Protein AF-X0XZS3-F1 (afdb_monomer_lite)

Structure (mmCIF, N/CA/C/O backbone):
data_AF-X0XZS3-F1
#
_entry.id   AF-X0XZS3-F1
#
loop_
_atom_site.group_PDB
_atom_site.id
_atom_site.type_symbol
_atom_site.label_atom_id
_atom_site.label_alt_id
_atom_site.label_comp_id
_atom_site.label_asym_id
_atom_site.label_entity_id
_atom_site.label_seq_id
_atom_site.pdbx_PDB_ins_code
_atom_site.Cartn_x
_atom_site.Cartn_y
_atom_site.Cartn_z
_atom_site.occupancy
_atom_site.B_iso_or_equiv
_atom_site.auth_seq_id
_atom_site.auth_comp_id
_atom_site.auth_asym_id
_atom_site.auth_atom_id
_atom_site.pdbx_PDB_model_num
ATOM 1 N N . PHE A 1 1 ? 22.811 -17.258 -15.317 1.00 55.41 1 PHE A N 1
ATOM 2 C CA . PHE A 1 1 ? 22.931 -16.193 -16.335 1.00 55.41 1 PHE A CA 1
ATOM 3 C C . PHE A 1 1 ? 24.201 -16.397 -17.144 1.00 55.41 1 PHE A C 1
ATOM 5 O O . PHE A 1 1 ? 25.280 -16.458 -16.570 1.00 55.41 1 PHE A O 1
ATOM 12 N N . THR A 1 2 ? 24.087 -16.563 -18.460 1.00 70.75 2 THR A N 1
ATOM 13 C CA . THR A 1 2 ? 25.234 -16.702 -19.368 1.00 70.75 2 THR A CA 1
ATOM 14 C C . THR A 1 2 ? 25.709 -15.322 -19.807 1.00 70.75 2 THR A C 1
ATOM 16 O O . THR A 1 2 ? 24.944 -14.584 -20.416 1.00 70.75 2 THR A O 1
ATOM 19 N N . ARG A 1 3 ? 26.971 -14.967 -19.532 1.00 77.06 3 ARG A N 1
ATOM 20 C CA . ARG A 1 3 ? 27.527 -13.653 -19.917 1.00 77.06 3 ARG A CA 1
ATOM 21 C C . ARG A 1 3 ? 27.561 -13.428 -21.435 1.00 77.06 3 ARG A C 1
ATOM 23 O O . ARG A 1 3 ? 27.366 -12.307 -21.879 1.00 77.06 3 ARG A O 1
ATOM 30 N N . ASN A 1 4 ? 27.753 -14.499 -22.213 1.00 90.31 4 ASN A N 1
ATOM 31 C CA . ASN A 1 4 ? 28.046 -14.414 -23.652 1.00 90.31 4 ASN A CA 1
ATOM 32 C C . ASN A 1 4 ? 27.022 -15.135 -24.542 1.00 90.31 4 ASN A C 1
ATOM 34 O O . ASN A 1 4 ? 27.248 -15.287 -25.739 1.00 90.31 4 ASN A O 1
ATOM 38 N N . ARG A 1 5 ? 25.920 -15.642 -23.977 1.00 88.19 5 ARG A N 1
ATOM 39 C CA . ARG A 1 5 ? 24.928 -16.415 -24.736 1.00 88.19 5 ARG A CA 1
ATOM 40 C C . ARG A 1 5 ? 23.529 -15.920 -24.414 1.00 88.19 5 ARG A C 1
ATOM 42 O O . ARG A 1 5 ? 23.153 -15.862 -23.249 1.00 88.19 5 ARG A O 1
ATOM 49 N N . ALA A 1 6 ? 22.764 -15.619 -25.452 1.00 90.12 6 A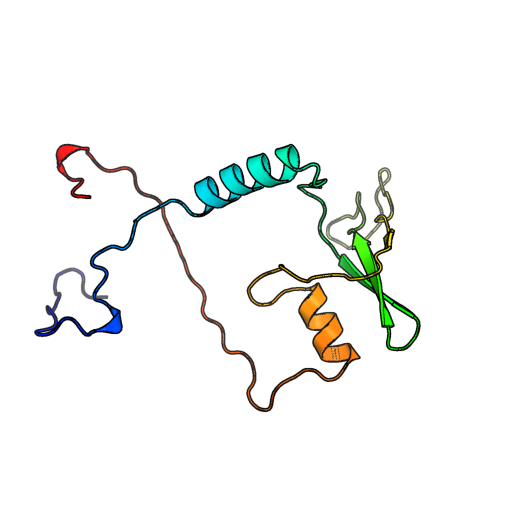LA A N 1
ATOM 50 C CA . ALA A 1 6 ? 21.331 -15.383 -25.394 1.00 90.12 6 ALA A CA 1
ATOM 51 C C . ALA A 1 6 ? 20.690 -16.149 -26.556 1.00 90.12 6 ALA A C 1
ATOM 53 O O . ALA A 1 6 ? 21.222 -16.139 -27.665 1.00 90.12 6 ALA A O 1
ATOM 54 N N . VAL A 1 7 ? 19.578 -16.841 -26.305 1.00 89.06 7 VAL A N 1
ATOM 55 C CA . VAL A 1 7 ? 18.803 -17.518 -27.354 1.00 89.06 7 VAL A CA 1
ATOM 56 C C . VAL A 1 7 ? 17.525 -16.725 -27.547 1.00 89.06 7 VAL A C 1
ATOM 58 O O . VAL A 1 7 ? 16.744 -16.555 -26.612 1.00 89.06 7 VAL A O 1
ATOM 61 N N . LYS A 1 8 ? 17.322 -16.207 -28.755 1.00 88.50 8 LYS A N 1
ATOM 62 C CA . LYS A 1 8 ? 16.101 -15.478 -29.087 1.00 88.50 8 LYS A CA 1
ATOM 63 C C . LYS A 1 8 ? 14.947 -16.472 -29.196 1.00 88.50 8 LYS A C 1
ATOM 65 O O . LYS A 1 8 ? 15.053 -17.453 -29.928 1.00 88.50 8 LYS A O 1
ATOM 70 N N . SER A 1 9 ? 13.845 -16.204 -28.498 1.00 89.25 9 SER A N 1
ATOM 71 C CA . SER A 1 9 ? 12.607 -16.958 -28.714 1.00 89.25 9 SER A CA 1
ATOM 72 C C . SER A 1 9 ? 12.138 -16.771 -30.166 1.00 89.25 9 SER A C 1
ATOM 74 O O . SER A 1 9 ? 12.102 -15.628 -30.634 1.00 89.25 9 SER A O 1
ATOM 76 N N . PRO A 1 10 ? 11.745 -17.843 -30.880 1.00 90.69 10 PRO A N 1
ATOM 77 C CA . PRO A 1 10 ? 11.237 -17.740 -32.248 1.00 90.69 10 PRO A CA 1
ATOM 78 C C . PRO A 1 10 ? 9.848 -17.087 -32.315 1.00 90.69 10 PRO A C 1
ATOM 80 O O . PRO A 1 10 ? 9.417 -16.673 -33.387 1.00 90.69 10 PRO A O 1
ATOM 83 N N . MET A 1 11 ? 9.141 -16.977 -31.184 1.00 91.56 11 MET A N 1
ATOM 84 C CA . MET A 1 11 ? 7.795 -16.414 -31.116 1.00 91.56 11 MET A CA 1
ATOM 85 C C . MET A 1 11 ? 7.655 -15.399 -29.982 1.00 91.56 11 MET A C 1
ATOM 87 O O . MET A 1 11 ? 8.153 -15.602 -28.872 1.00 91.56 11 MET A O 1
ATOM 91 N N . ASN A 1 12 ? 6.912 -14.327 -30.261 1.00 89.00 12 ASN A N 1
ATOM 92 C CA . ASN A 1 12 ? 6.415 -13.405 -29.246 1.00 89.00 12 ASN A CA 1
ATOM 93 C C . ASN A 1 12 ? 4.986 -13.810 -28.847 1.00 89.00 12 ASN A C 1
ATOM 95 O O . ASN A 1 12 ? 4.039 -13.607 -29.625 1.00 89.00 12 ASN A O 1
ATOM 99 N N . LEU A 1 13 ? 4.847 -14.414 -27.661 1.00 89.94 13 LEU A N 1
ATOM 100 C CA . LEU A 1 13 ? 3.562 -14.890 -27.143 1.00 89.94 13 LEU A CA 1
ATOM 101 C C . LEU A 1 13 ? 2.564 -13.726 -27.001 1.00 89.94 13 LEU A C 1
ATOM 103 O O . LEU A 1 13 ? 2.983 -12.605 -26.703 1.00 89.94 13 LEU A O 1
ATOM 107 N N . PRO A 1 14 ? 1.248 -13.963 -27.164 1.00 89.62 14 PRO A N 1
ATOM 108 C CA . PRO A 1 14 ? 0.234 -12.907 -27.106 1.00 89.62 14 PRO A CA 1
ATOM 109 C C . PRO A 1 14 ? 0.332 -12.001 -25.867 1.00 89.62 14 PRO A C 1
ATOM 111 O O . PRO A 1 14 ? 0.268 -10.783 -26.001 1.00 89.62 14 PRO A O 1
ATOM 114 N N . ASN A 1 15 ? 0.610 -12.570 -24.691 1.00 88.81 15 ASN A N 1
ATOM 115 C CA . ASN A 1 15 ? 0.682 -11.853 -23.407 1.00 88.81 15 ASN A CA 1
ATOM 116 C C . ASN A 1 15 ? 1.829 -10.818 -23.339 1.00 88.81 15 ASN A C 1
ATOM 118 O O . ASN A 1 15 ? 1.780 -9.861 -22.556 1.00 88.81 15 ASN A O 1
ATOM 122 N N . PHE A 1 16 ? 2.853 -10.987 -24.180 1.00 89.81 16 PHE A N 1
ATOM 123 C CA . PHE A 1 16 ? 4.013 -10.100 -24.298 1.00 89.81 16 PHE A CA 1
ATOM 124 C C . PHE A 1 16 ? 3.882 -9.084 -25.446 1.00 89.81 16 PHE A C 1
ATOM 126 O O . PHE A 1 16 ? 4.761 -8.242 -25.631 1.00 89.81 16 PHE A O 1
ATOM 133 N N . ARG A 1 17 ? 2.779 -9.097 -26.207 1.00 90.06 17 ARG A N 1
ATOM 134 C CA . ARG A 1 17 ? 2.493 -8.072 -27.222 1.00 90.06 17 ARG A CA 1
ATOM 135 C C . ARG A 1 17 ? 1.924 -6.829 -26.537 1.00 90.06 17 ARG A C 1
ATOM 137 O O . ARG A 1 17 ? 0.842 -6.880 -25.967 1.00 90.06 17 ARG A O 1
ATOM 144 N N . LYS A 1 18 ? 2.651 -5.710 -26.598 1.00 89.44 18 LYS A N 1
ATOM 145 C CA . LYS A 1 18 ? 2.317 -4.458 -25.888 1.00 89.44 18 LYS A CA 1
ATOM 146 C C . LYS A 1 18 ? 2.010 -3.276 -26.822 1.00 89.44 18 LYS A C 1
ATOM 148 O O . LYS A 1 18 ? 2.230 -2.125 -26.463 1.00 89.44 18 LYS A O 1
ATOM 153 N N . ARG A 1 19 ? 1.516 -3.530 -28.041 1.00 88.88 19 ARG A N 1
ATOM 154 C CA . ARG A 1 19 ? 1.146 -2.449 -28.976 1.00 88.88 19 ARG A CA 1
ATOM 155 C C . ARG A 1 19 ? 0.024 -1.600 -28.359 1.00 88.88 19 ARG A C 1
ATOM 157 O O . ARG A 1 19 ? -0.997 -2.156 -27.976 1.00 88.88 19 ARG A O 1
ATOM 164 N N . GLY A 1 20 ? 0.229 -0.284 -28.272 1.00 90.06 20 GLY A N 1
ATOM 165 C CA . GLY A 1 20 ? -0.720 0.660 -27.663 1.00 90.06 20 GLY A CA 1
ATOM 166 C C . GLY A 1 20 ? -0.554 0.872 -26.153 1.00 90.06 20 GLY A C 1
ATOM 167 O O . GLY A 1 20 ? -1.309 1.640 -25.571 1.00 90.06 20 GLY A O 1
ATOM 168 N N . TYR A 1 21 ? 0.421 0.220 -25.513 1.00 91.44 21 TYR A N 1
ATOM 169 C CA . TYR A 1 21 ? 0.731 0.436 -24.098 1.00 91.44 21 TYR A CA 1
ATOM 170 C C . TYR A 1 21 ? 1.755 1.564 -23.942 1.00 91.44 21 TYR A C 1
ATOM 172 O O . TYR A 1 21 ? 2.591 1.782 -24.818 1.00 91.44 21 TYR A O 1
ATOM 180 N N . HIS A 1 22 ? 1.724 2.237 -22.793 1.00 90.69 22 HIS A N 1
ATOM 181 C CA . HIS A 1 22 ? 2.675 3.290 -22.447 1.00 90.69 22 HIS A CA 1
ATOM 182 C C . HIS A 1 22 ? 3.728 2.793 -21.456 1.00 90.69 22 HIS A C 1
ATOM 184 O O . HIS A 1 22 ? 3.424 2.038 -20.530 1.00 90.69 22 HIS A O 1
ATOM 190 N N . VAL A 1 23 ? 4.962 3.271 -21.621 1.00 91.19 23 VAL A N 1
ATOM 191 C CA . VAL A 1 23 ? 6.036 3.107 -20.638 1.00 91.19 23 VAL A CA 1
ATOM 192 C C . VAL A 1 23 ? 6.094 4.372 -19.788 1.00 91.19 23 VAL A C 1
ATOM 194 O O . VAL A 1 23 ? 6.359 5.455 -20.301 1.00 91.19 23 VAL A O 1
ATOM 197 N N . VAL A 1 24 ? 5.823 4.245 -18.487 1.00 93.06 24 VAL A N 1
ATOM 198 C CA . VAL A 1 24 ? 5.744 5.384 -17.559 1.00 93.06 24 VAL A CA 1
ATOM 199 C C . VAL A 1 24 ? 6.355 5.060 -16.197 1.00 93.06 24 VAL A C 1
ATOM 201 O O . VAL A 1 24 ? 6.441 3.905 -15.777 1.00 93.06 24 VAL A O 1
ATOM 204 N N . SER A 1 25 ? 6.750 6.105 -15.469 1.00 94.38 25 SER A N 1
ATOM 205 C CA . SER A 1 25 ? 7.077 6.000 -14.047 1.00 94.38 25 SER A CA 1
ATOM 206 C C . SER A 1 25 ? 5.787 5.961 -13.234 1.00 94.38 25 SER A C 1
ATOM 208 O O . SER A 1 25 ? 5.113 6.983 -13.112 1.00 94.38 25 SER A O 1
ATOM 210 N N . LEU A 1 26 ? 5.467 4.813 -12.629 1.00 95.44 26 LEU A N 1
ATOM 211 C CA . LEU A 1 26 ? 4.294 4.699 -11.756 1.00 95.44 26 LEU A CA 1
ATOM 212 C C . LEU A 1 26 ? 4.351 5.696 -10.587 1.00 95.44 26 LEU A C 1
ATOM 214 O O . LEU A 1 26 ? 3.328 6.267 -10.240 1.00 95.44 26 LEU A O 1
ATOM 218 N N . ASN A 1 27 ? 5.549 5.986 -10.058 1.00 94.94 27 ASN A N 1
ATOM 219 C CA . ASN A 1 27 ? 5.754 7.018 -9.034 1.00 94.94 27 ASN A CA 1
ATOM 220 C C . ASN A 1 27 ? 5.275 8.406 -9.500 1.00 94.94 27 ASN A C 1
ATOM 222 O O . ASN A 1 27 ? 4.661 9.140 -8.738 1.00 94.94 27 ASN A O 1
ATOM 226 N N . ASN A 1 28 ? 5.527 8.768 -10.762 1.00 96.12 28 ASN A N 1
ATOM 227 C CA . ASN A 1 28 ? 5.073 10.058 -11.292 1.00 96.12 28 ASN A CA 1
ATOM 228 C C . ASN A 1 28 ? 3.558 10.057 -11.513 1.00 96.12 28 ASN A C 1
ATOM 230 O O . ASN A 1 28 ? 2.908 11.061 -11.248 1.00 96.12 28 ASN A O 1
ATOM 234 N N . VAL A 1 29 ? 2.999 8.926 -11.956 1.00 97.56 29 VAL A N 1
ATOM 235 C CA . VAL A 1 29 ? 1.549 8.769 -12.132 1.00 97.56 29 VAL A CA 1
ATOM 236 C C . VAL A 1 29 ? 0.818 8.922 -10.798 1.00 97.56 29 VAL A C 1
ATOM 238 O O . VAL A 1 29 ? -0.143 9.677 -10.732 1.00 97.56 29 VAL A O 1
ATOM 241 N N . VAL A 1 30 ? 1.274 8.265 -9.725 1.00 96.75 30 VAL A N 1
ATOM 242 C CA . VAL A 1 30 ? 0.603 8.362 -8.414 1.00 96.75 30 VAL A CA 1
ATOM 243 C C . VAL A 1 30 ? 0.757 9.739 -7.770 1.00 96.75 30 VAL A C 1
ATOM 245 O O . VAL A 1 30 ? -0.187 10.203 -7.142 1.00 96.75 30 VAL A O 1
ATOM 248 N N . LYS A 1 31 ? 1.887 10.431 -7.979 1.00 96.56 31 LYS A N 1
ATOM 249 C CA . LYS A 1 31 ? 2.044 11.836 -7.560 1.00 96.56 31 LYS A CA 1
ATOM 250 C C . LYS A 1 31 ? 1.042 12.744 -8.261 1.00 96.56 31 LYS A C 1
ATOM 252 O O . LYS A 1 31 ? 0.339 13.498 -7.605 1.00 96.56 31 LYS A O 1
ATOM 257 N N . TRP A 1 32 ? 0.926 12.606 -9.580 1.00 97.31 32 TRP A N 1
ATOM 258 C CA . TRP A 1 32 ? -0.062 13.350 -10.351 1.00 97.31 32 TRP A CA 1
ATOM 259 C C . TRP A 1 32 ? -1.499 13.024 -9.914 1.00 97.31 32 TRP A C 1
ATOM 261 O O . TRP A 1 32 ? -2.328 13.921 -9.833 1.00 97.31 32 TRP A O 1
ATOM 271 N N . LEU A 1 33 ? -1.808 11.762 -9.592 1.00 98.00 33 LEU A N 1
ATOM 272 C CA . LEU A 1 33 ? -3.121 11.387 -9.056 1.00 98.00 33 LEU A CA 1
ATOM 273 C C . LEU A 1 33 ? -3.397 12.027 -7.689 1.00 98.00 33 LEU A C 1
ATOM 275 O O . LEU A 1 33 ? -4.518 12.474 -7.467 1.00 98.00 33 LEU A O 1
ATOM 279 N N . ALA A 1 34 ? -2.400 12.104 -6.802 1.00 97.38 34 ALA A N 1
ATOM 280 C CA . ALA A 1 34 ? -2.546 12.755 -5.500 1.00 97.38 34 ALA A CA 1
ATOM 281 C C . ALA A 1 34 ? -2.964 14.226 -5.653 1.00 97.38 34 ALA A C 1
ATOM 283 O O . ALA A 1 34 ? -3.952 14.632 -5.049 1.00 97.38 34 ALA A O 1
ATOM 284 N N . GLU A 1 35 ? -2.324 14.968 -6.565 1.00 97.44 35 GLU A N 1
ATOM 285 C CA . GLU A 1 35 ? -2.695 16.359 -6.880 1.00 97.44 35 GLU A CA 1
ATOM 286 C C . GLU A 1 35 ? -4.161 16.475 -7.344 1.00 97.44 35 GLU A C 1
ATOM 288 O O . GLU A 1 35 ? -4.857 17.436 -7.017 1.00 97.44 35 GLU A O 1
ATOM 293 N N . ARG A 1 36 ? -4.666 15.489 -8.106 1.00 98.12 36 ARG A N 1
ATOM 294 C CA . ARG A 1 36 ? -6.075 15.458 -8.545 1.00 98.12 36 ARG A CA 1
ATOM 295 C C . ARG A 1 36 ? -7.035 15.164 -7.403 1.00 98.12 36 ARG A C 1
ATOM 297 O O . ARG A 1 36 ? -8.117 15.744 -7.376 1.00 98.12 36 ARG A O 1
ATOM 304 N N . CYS A 1 37 ? -6.653 14.281 -6.489 1.00 98.06 37 CYS A N 1
ATOM 305 C CA . CYS A 1 37 ? -7.437 13.968 -5.302 1.00 98.06 37 CYS A CA 1
ATOM 306 C C . CYS A 1 37 ? -7.534 15.181 -4.367 1.00 98.06 37 CYS A C 1
ATOM 308 O O . CYS A 1 37 ? -8.638 15.549 -3.973 1.00 98.06 37 CYS A O 1
ATOM 310 N N . GLU A 1 38 ? -6.415 15.848 -4.080 1.00 97.44 38 GLU A N 1
ATOM 311 C CA . GLU A 1 38 ? -6.391 17.061 -3.251 1.00 97.44 38 GLU A CA 1
ATOM 312 C C . GLU A 1 38 ? -7.224 18.185 -3.881 1.00 97.44 38 GLU A C 1
ATOM 314 O O . GLU A 1 38 ? -8.036 18.813 -3.205 1.00 97.44 38 GLU A O 1
ATOM 319 N N . ALA A 1 39 ? -7.117 18.384 -5.202 1.00 97.81 39 ALA A N 1
ATOM 320 C CA . ALA A 1 39 ? -7.946 19.349 -5.928 1.00 97.81 39 ALA A CA 1
ATOM 321 C C . ALA A 1 39 ? -9.451 19.015 -5.886 1.00 97.81 39 ALA A C 1
ATOM 323 O O . ALA A 1 39 ? -10.283 19.909 -6.036 1.00 97.81 39 ALA A O 1
ATOM 324 N N . ALA A 1 40 ? -9.807 17.745 -5.677 1.00 98.25 40 ALA A N 1
ATOM 325 C CA . ALA A 1 40 ? -11.181 17.295 -5.465 1.00 98.25 40 ALA A CA 1
ATOM 326 C C . ALA A 1 40 ? -11.630 17.382 -3.990 1.00 98.25 40 ALA A C 1
ATOM 328 O O . ALA A 1 40 ? -12.745 16.969 -3.675 1.00 98.25 40 ALA A O 1
ATOM 329 N N . GLY A 1 41 ? -10.791 17.914 -3.093 1.00 97.38 41 GLY A N 1
ATOM 330 C CA . GLY A 1 41 ? -11.083 18.066 -1.666 1.00 97.38 41 GLY A CA 1
ATOM 331 C C . GLY A 1 41 ? -10.822 16.812 -0.829 1.00 97.38 41 GLY A C 1
ATOM 332 O O . GLY A 1 41 ? -11.314 16.722 0.292 1.00 97.38 41 GLY A O 1
ATOM 333 N N . ILE A 1 42 ? -10.086 15.830 -1.358 1.00 97.62 42 ILE A N 1
ATOM 334 C CA . ILE A 1 42 ? -9.690 14.636 -0.605 1.00 97.62 42 ILE A CA 1
ATOM 335 C C . ILE A 1 42 ? -8.481 14.978 0.263 1.00 97.62 42 ILE A C 1
ATOM 337 O O . ILE A 1 42 ? -7.457 15.436 -0.240 1.00 97.62 42 ILE A O 1
ATOM 341 N N . GLU A 1 43 ? -8.584 14.701 1.558 1.00 94.81 43 GLU A N 1
ATOM 342 C CA . GLU A 1 43 ? -7.477 14.851 2.497 1.00 94.81 43 GLU A CA 1
ATOM 343 C C . GLU A 1 43 ? -6.502 13.675 2.366 1.00 94.81 43 GLU A C 1
ATOM 345 O O . GLU A 1 43 ? -6.888 12.506 2.456 1.00 94.81 43 GLU A O 1
ATOM 350 N N . ILE A 1 44 ? -5.223 13.984 2.143 1.00 94.06 44 ILE A N 1
ATOM 351 C CA . ILE A 1 44 ? -4.149 12.995 2.037 1.00 94.06 44 ILE A CA 1
ATOM 352 C C . ILE A 1 44 ? -3.159 13.227 3.177 1.00 94.06 44 ILE A C 1
ATOM 354 O O . ILE A 1 44 ? -2.586 14.305 3.307 1.00 94.06 44 ILE A O 1
ATOM 358 N N . TYR A 1 45 ? -2.916 12.184 3.970 1.00 89.88 45 TYR A N 1
ATOM 359 C CA . TYR A 1 45 ? -1.972 12.200 5.089 1.00 89.88 45 TYR A CA 1
ATOM 360 C C . TYR A 1 45 ? -0.734 11.350 4.760 1.00 89.88 45 TYR A C 1
ATOM 362 O O . TYR A 1 45 ? -0.659 10.181 5.153 1.00 89.88 45 TYR A O 1
ATOM 370 N N . PRO A 1 46 ? 0.247 11.881 4.004 1.00 90.06 46 PRO A N 1
ATOM 371 C CA . PRO A 1 46 ? 1.465 11.141 3.702 1.00 90.06 46 PRO A CA 1
ATOM 372 C C . PRO A 1 46 ? 2.306 10.942 4.969 1.00 90.06 46 PRO A C 1
ATOM 374 O O . PRO A 1 46 ? 2.359 11.805 5.839 1.00 90.06 46 PRO A O 1
ATOM 377 N N . GLY A 1 47 ? 3.007 9.811 5.059 1.00 84.88 47 GLY A N 1
ATOM 378 C CA . GLY A 1 47 ? 3.898 9.513 6.189 1.00 84.88 47 GLY A CA 1
ATOM 379 C C . GLY A 1 47 ? 3.211 8.925 7.425 1.00 84.88 47 GLY A C 1
ATOM 380 O O . GLY A 1 47 ? 3.906 8.523 8.351 1.00 84.88 47 GLY A O 1
ATOM 381 N N . PHE A 1 48 ? 1.883 8.796 7.417 1.00 85.44 48 PHE A N 1
ATOM 382 C CA . PHE A 1 48 ? 1.129 8.126 8.474 1.00 85.44 48 PHE A CA 1
ATOM 383 C C . PHE A 1 48 ? 0.750 6.712 8.034 1.00 85.44 48 PHE A C 1
ATOM 385 O O . PHE A 1 48 ? -0.043 6.519 7.113 1.00 85.44 48 PHE A O 1
ATOM 392 N N . ALA A 1 49 ? 1.339 5.707 8.678 1.00 87.56 49 ALA A N 1
ATOM 393 C CA . ALA A 1 49 ? 1.008 4.312 8.420 1.00 87.56 49 ALA A CA 1
ATOM 394 C C . ALA A 1 49 ? -0.175 3.880 9.293 1.00 87.56 49 ALA A C 1
ATOM 396 O O . ALA A 1 49 ? -0.179 4.130 10.497 1.00 87.56 49 ALA A O 1
ATOM 397 N N . GLY A 1 50 ? -1.151 3.190 8.702 1.00 91.31 50 GLY A N 1
ATOM 398 C CA . GLY A 1 50 ? -2.151 2.458 9.474 1.00 91.31 50 GLY A CA 1
ATOM 399 C C . GLY A 1 50 ? -1.506 1.243 10.146 1.00 91.31 50 GLY A C 1
ATOM 400 O O . GLY A 1 50 ? -0.881 0.421 9.474 1.00 91.31 50 GLY A O 1
ATOM 401 N N . ALA A 1 51 ? -1.640 1.141 11.464 1.00 92.69 51 ALA A N 1
ATOM 402 C CA . ALA A 1 51 ? -1.028 0.093 12.277 1.00 92.69 51 ALA A CA 1
ATOM 403 C C . ALA A 1 51 ? -2.030 -0.989 12.699 1.00 92.69 51 ALA A C 1
ATOM 405 O O . ALA A 1 51 ? -1.689 -2.173 12.696 1.00 92.69 51 ALA A O 1
ATOM 406 N N . GLU A 1 52 ? -3.269 -0.604 13.008 1.00 94.50 52 GLU A N 1
ATOM 407 C CA . GLU A 1 52 ? -4.288 -1.515 13.538 1.00 94.50 52 GLU A CA 1
ATOM 408 C C . GLU A 1 52 ? -5.679 -1.212 12.966 1.00 94.50 52 GLU A C 1
ATOM 410 O O . GLU A 1 52 ? -6.046 -0.055 12.750 1.00 94.50 52 GLU A O 1
ATOM 415 N N . ILE A 1 53 ? -6.468 -2.261 12.717 1.00 96.06 53 ILE A N 1
ATOM 416 C CA . ILE A 1 53 ? -7.883 -2.118 12.358 1.00 96.06 53 ILE A CA 1
ATOM 417 C C . ILE A 1 53 ? -8.749 -2.006 13.610 1.00 96.06 53 ILE A C 1
ATOM 419 O O . ILE A 1 53 ? -8.750 -2.889 14.466 1.00 96.06 53 ILE A O 1
ATOM 423 N N . LEU A 1 54 ? -9.589 -0.973 13.649 1.00 96.50 54 LEU A N 1
ATOM 424 C CA . LEU A 1 54 ? -10.558 -0.770 14.719 1.00 96.50 54 LEU A CA 1
ATOM 425 C C . LEU A 1 54 ? -11.872 -1.481 14.386 1.00 96.50 54 LEU A C 1
ATOM 427 O O . LEU A 1 54 ? -12.418 -1.332 13.287 1.00 96.50 54 LEU A O 1
ATOM 431 N N . THR A 1 55 ? -12.410 -2.235 15.346 1.00 96.25 55 THR A N 1
ATOM 432 C CA . THR A 1 55 ? -13.657 -2.994 15.167 1.00 96.25 55 THR A CA 1
ATOM 433 C C . THR A 1 55 ? -14.573 -2.940 16.383 1.00 96.25 55 THR A C 1
ATOM 435 O O . THR A 1 55 ? -14.094 -3.054 17.508 1.00 96.25 55 THR A O 1
ATOM 438 N N . GLU A 1 56 ? -15.880 -2.955 16.143 1.00 95.69 56 GLU A N 1
ATOM 439 C CA . GLU A 1 56 ? -16.915 -3.252 17.138 1.00 95.69 56 GLU A CA 1
ATOM 440 C C . GLU A 1 56 ? -17.598 -4.574 16.773 1.00 95.69 56 GLU A C 1
ATOM 442 O O . GLU A 1 56 ? -18.337 -4.668 15.789 1.00 95.69 56 GLU A O 1
ATOM 447 N N . GLY A 1 57 ? -17.308 -5.634 17.533 1.00 92.75 57 GLY A N 1
ATOM 448 C CA . GLY A 1 57 ? -17.724 -6.991 17.176 1.00 92.75 57 GLY A CA 1
ATOM 449 C C . GLY A 1 57 ? -17.201 -7.383 15.790 1.00 92.75 57 GLY A C 1
ATOM 450 O O . GLY A 1 57 ? -15.991 -7.395 15.556 1.00 92.75 57 GLY A O 1
ATOM 451 N N . ASN A 1 58 ? -18.124 -7.657 14.863 1.00 92.25 58 ASN A N 1
ATOM 452 C CA . ASN A 1 58 ? -17.812 -8.037 13.481 1.00 92.25 58 ASN A CA 1
ATOM 453 C C . ASN A 1 58 ? -17.794 -6.855 12.497 1.00 92.25 58 ASN A C 1
ATOM 455 O O . ASN A 1 58 ? -17.717 -7.058 11.287 1.00 92.25 58 ASN A O 1
ATOM 459 N N . ARG A 1 59 ? -17.888 -5.616 12.986 1.00 95.62 59 ARG A N 1
ATOM 460 C CA . ARG A 1 59 ? -17.915 -4.418 12.148 1.00 95.62 59 ARG A CA 1
ATOM 461 C C . ARG A 1 59 ? -16.590 -3.673 12.228 1.00 95.62 59 ARG A C 1
ATOM 463 O O . ARG A 1 59 ? -16.144 -3.336 13.318 1.00 95.62 59 ARG A O 1
ATOM 470 N N . VAL A 1 60 ? -16.005 -3.347 11.076 1.00 97.25 60 VAL A N 1
ATOM 471 C CA . VAL A 1 60 ? -14.891 -2.388 10.987 1.00 97.25 60 VAL A CA 1
ATOM 472 C C . VAL A 1 60 ? -15.430 -0.973 11.193 1.00 97.25 60 VAL A C 1
ATOM 474 O O . VAL A 1 60 ? -16.413 -0.589 10.557 1.00 97.25 60 VAL A O 1
ATOM 477 N N . ILE A 1 61 ? -14.788 -0.214 12.082 1.00 97.75 61 ILE A N 1
ATOM 478 C CA . ILE A 1 61 ? -15.170 1.165 12.425 1.00 97.75 61 ILE A CA 1
ATOM 479 C C . ILE A 1 61 ? -14.084 2.193 12.090 1.00 97.75 61 ILE A C 1
ATOM 481 O O . ILE A 1 61 ? -14.332 3.390 12.201 1.00 97.75 61 ILE A O 1
ATOM 485 N N . GLY A 1 62 ? -12.888 1.758 11.682 1.00 97.12 62 GLY A N 1
ATOM 486 C CA . GLY A 1 62 ? -11.789 2.677 11.408 1.00 97.12 62 GLY A CA 1
ATOM 487 C C . GLY A 1 62 ? -10.416 2.019 11.338 1.00 97.12 62 GLY A C 1
ATOM 488 O O . GLY A 1 62 ? -10.295 0.795 11.243 1.00 97.12 62 GLY A O 1
ATOM 489 N N . VAL A 1 63 ? -9.388 2.859 11.399 1.00 96.50 63 VAL A N 1
ATOM 490 C CA . VAL A 1 63 ? -7.974 2.477 11.453 1.00 96.50 63 VAL A CA 1
ATOM 491 C C . VAL A 1 63 ? -7.257 3.332 12.495 1.00 96.50 63 VAL A C 1
ATOM 493 O O . VAL A 1 63 ? -7.506 4.532 12.588 1.00 96.50 63 VAL A O 1
ATOM 496 N N . ARG A 1 64 ? -6.356 2.721 13.259 1.00 95.25 64 ARG A N 1
ATOM 497 C CA . ARG A 1 64 ? -5.412 3.415 14.133 1.00 95.25 64 ARG A CA 1
ATOM 498 C C . ARG A 1 64 ? -4.091 3.607 13.404 1.00 95.25 64 ARG A C 1
ATOM 500 O O . ARG A 1 64 ? -3.564 2.664 12.806 1.00 95.25 64 ARG A O 1
ATOM 507 N N . MET A 1 65 ? -3.561 4.823 13.434 1.00 92.75 65 MET A N 1
ATOM 508 C CA . MET A 1 65 ? -2.220 5.128 12.936 1.00 92.75 65 MET A CA 1
ATOM 509 C C . MET A 1 65 ? -1.137 4.544 13.856 1.00 92.75 65 MET A C 1
ATOM 511 O O . MET A 1 65 ? -1.402 4.227 15.008 1.00 92.75 65 MET A O 1
ATOM 515 N N . GLY A 1 66 ? 0.087 4.385 13.355 1.00 89.81 66 GLY A N 1
ATOM 516 C CA . GLY A 1 66 ? 1.221 3.952 14.176 1.00 89.81 66 GLY A CA 1
ATOM 517 C C . GLY A 1 66 ? 1.668 5.003 15.194 1.00 89.81 66 GLY A C 1
ATOM 518 O O . GLY A 1 66 ? 1.622 6.201 14.910 1.00 89.81 66 GLY A O 1
ATOM 519 N N . ASP A 1 67 ? 2.141 4.534 16.348 1.00 90.56 67 ASP A N 1
ATOM 520 C CA . ASP A 1 67 ? 2.739 5.378 17.383 1.00 90.56 67 ASP A CA 1
ATOM 521 C C . ASP A 1 67 ? 4.038 6.032 16.896 1.00 90.56 67 ASP A C 1
ATOM 523 O O . ASP A 1 67 ? 4.859 5.420 16.201 1.00 90.56 67 ASP A O 1
ATOM 527 N N . MET A 1 68 ? 4.260 7.272 17.323 1.00 89.44 68 MET A N 1
ATOM 528 C CA . MET A 1 68 ? 5.499 8.006 17.088 1.00 89.44 68 MET A CA 1
ATOM 529 C C . MET A 1 68 ? 6.387 7.972 18.333 1.00 89.44 68 MET A C 1
ATOM 531 O O . MET A 1 68 ? 5.925 7.816 19.459 1.00 89.44 68 MET A O 1
ATOM 535 N N . GLY A 1 69 ? 7.698 8.129 18.138 1.00 89.06 69 GLY A N 1
ATOM 536 C CA . GLY A 1 69 ? 8.644 8.179 19.256 1.00 89.06 69 GLY A CA 1
ATOM 537 C C . GLY A 1 69 ? 8.892 6.827 19.933 1.00 89.06 69 GLY A C 1
ATOM 538 O O . GLY A 1 69 ? 9.308 6.800 21.083 1.00 89.06 69 GLY A O 1
ATOM 539 N N . ILE A 1 70 ? 8.691 5.709 19.235 1.00 91.00 70 ILE A N 1
ATOM 540 C CA . ILE A 1 70 ? 9.100 4.371 19.686 1.00 91.00 70 ILE A CA 1
ATOM 541 C C . ILE A 1 70 ? 10.572 4.117 19.299 1.00 91.00 70 ILE A C 1
ATOM 543 O O . ILE A 1 70 ? 11.060 4.586 18.262 1.00 91.00 70 ILE A O 1
ATOM 547 N N . ASP A 1 71 ? 11.333 3.434 20.152 1.00 91.06 71 ASP A N 1
ATOM 548 C CA . ASP A 1 71 ? 12.692 2.990 19.838 1.00 91.06 71 ASP A CA 1
ATOM 549 C C . ASP A 1 71 ? 12.741 1.633 19.112 1.00 91.06 71 ASP A C 1
ATOM 551 O O . ASP A 1 71 ? 11.730 0.997 18.834 1.00 91.06 71 ASP A O 1
ATOM 555 N N . LYS A 1 72 ? 13.951 1.195 18.750 1.00 90.88 72 LYS A N 1
ATOM 556 C CA . LYS A 1 72 ? 14.165 -0.080 18.044 1.00 90.88 72 LYS A CA 1
ATOM 557 C C . LYS A 1 72 ? 13.761 -1.309 18.874 1.00 90.88 72 LYS A C 1
ATOM 559 O O . LYS A 1 72 ? 13.564 -2.374 18.299 1.00 90.88 72 LYS A O 1
ATOM 564 N N . ASP A 1 73 ? 13.691 -1.155 20.195 1.00 92.25 73 ASP A N 1
ATOM 565 C CA . ASP A 1 73 ? 13.374 -2.194 21.170 1.00 92.25 73 ASP A CA 1
ATOM 566 C C . ASP A 1 73 ? 11.877 -2.139 21.559 1.00 92.25 73 ASP A C 1
ATOM 568 O O . ASP A 1 73 ? 11.413 -2.908 22.403 1.00 92.25 73 ASP A O 1
ATOM 572 N N . GLY A 1 74 ? 11.101 -1.252 20.919 1.00 88.00 74 GLY A N 1
ATOM 573 C CA . GLY A 1 74 ? 9.662 -1.096 21.117 1.00 88.00 74 GLY A CA 1
ATOM 574 C C . GLY A 1 74 ? 9.277 -0.226 22.314 1.00 88.00 74 GLY A C 1
ATOM 575 O O . GLY A 1 74 ? 8.106 -0.210 22.682 1.00 88.00 74 GLY A O 1
ATOM 576 N N . GLN A 1 75 ? 10.223 0.480 22.939 1.00 93.25 75 GLN A N 1
ATOM 577 C CA . GLN A 1 75 ? 9.954 1.300 24.119 1.00 93.25 75 GLN A CA 1
ATOM 578 C C . GLN A 1 75 ? 9.623 2.758 23.751 1.00 93.25 75 GLN A C 1
ATOM 580 O O . GLN A 1 75 ? 10.228 3.316 22.825 1.00 93.25 75 GLN A O 1
ATOM 585 N N . PRO A 1 76 ? 8.695 3.410 24.479 1.00 93.25 76 PRO A N 1
ATOM 586 C CA . PRO A 1 76 ? 8.416 4.836 24.328 1.00 93.25 76 PRO A CA 1
ATOM 587 C C . PRO A 1 76 ? 9.638 5.703 24.661 1.00 93.25 76 PRO A C 1
ATOM 589 O O . PRO A 1 76 ? 10.252 5.560 25.719 1.00 93.25 76 PRO A O 1
ATOM 592 N N . LYS A 1 77 ? 9.972 6.650 23.784 1.00 95.19 77 LYS A N 1
ATOM 593 C CA . LYS A 1 77 ? 10.954 7.713 24.042 1.00 95.19 77 LYS A CA 1
ATOM 594 C C . LYS A 1 77 ? 10.288 8.916 24.710 1.00 95.19 77 LYS A C 1
ATOM 596 O O . LYS A 1 77 ? 9.072 8.993 24.851 1.00 95.19 77 LYS A O 1
ATOM 601 N N . SER A 1 78 ? 11.096 9.916 25.058 1.00 95.00 78 SER A N 1
ATOM 602 C CA . SER A 1 78 ? 10.621 11.189 25.618 1.00 95.00 78 SER A CA 1
ATOM 603 C C . SER A 1 78 ? 9.670 11.968 24.701 1.00 95.00 78 SER A C 1
ATOM 605 O O . SER A 1 78 ? 8.925 12.810 25.188 1.00 95.00 78 SER A O 1
ATOM 607 N N . ASN A 1 79 ? 9.691 11.702 23.393 1.00 93.19 79 ASN A N 1
ATOM 608 C CA . ASN A 1 79 ? 8.799 1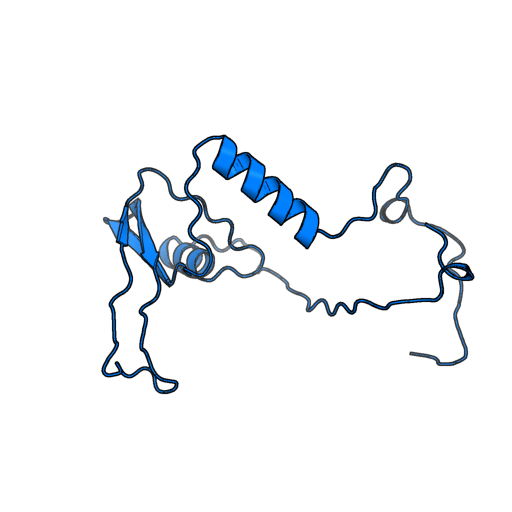2.293 22.397 1.00 93.19 79 ASN A CA 1
ATOM 609 C C . ASN A 1 79 ? 7.725 11.307 21.907 1.00 93.19 79 ASN A C 1
ATOM 611 O O . ASN A 1 79 ? 7.309 11.395 20.753 1.00 93.19 79 ASN A O 1
ATOM 615 N N . PHE A 1 80 ? 7.345 10.331 22.737 1.00 93.62 80 PHE A N 1
ATOM 616 C CA . PHE A 1 80 ? 6.284 9.389 22.404 1.00 93.62 80 PHE A CA 1
ATOM 617 C C . PHE A 1 80 ? 4.955 10.110 22.180 1.00 93.62 80 PHE A C 1
ATOM 619 O O . PHE A 1 80 ? 4.543 10.938 22.994 1.00 93.62 80 PHE A O 1
ATOM 626 N N . GLU A 1 81 ? 4.276 9.740 21.102 1.00 90.19 81 GLU A N 1
ATOM 627 C CA . GLU A 1 81 ? 2.930 10.202 20.797 1.00 90.19 81 GLU A CA 1
ATOM 628 C C . GLU A 1 81 ? 2.100 9.001 20.325 1.00 90.19 81 GLU A C 1
ATOM 630 O O . GLU A 1 81 ? 2.513 8.318 19.379 1.00 90.19 81 GLU A O 1
ATOM 635 N N . PRO A 1 82 ? 0.965 8.703 20.986 1.00 89.25 82 PRO A N 1
ATOM 636 C CA . PRO A 1 82 ? 0.115 7.593 20.585 1.00 89.25 82 PRO A CA 1
ATOM 637 C C . PRO A 1 82 ? -0.505 7.863 19.212 1.00 89.25 82 PRO A C 1
ATOM 639 O O . PRO A 1 82 ? -0.880 8.991 18.890 1.00 89.25 82 PRO A O 1
ATOM 642 N N . GLY A 1 83 ? -0.640 6.810 18.413 1.00 88.88 83 GLY A N 1
ATOM 643 C CA . GLY A 1 83 ? -1.267 6.875 17.104 1.00 88.88 83 GLY A CA 1
ATOM 644 C C . GLY A 1 83 ? -2.721 7.346 17.174 1.00 88.88 83 GLY A C 1
ATOM 645 O O . GLY A 1 83 ? -3.479 6.986 18.075 1.00 88.88 83 GLY A O 1
ATOM 646 N N . MET A 1 84 ? -3.125 8.153 16.194 1.00 92.75 84 MET A N 1
ATOM 647 C CA . MET A 1 84 ? -4.485 8.678 16.092 1.00 92.75 84 MET A CA 1
ATOM 648 C C . MET A 1 84 ? -5.464 7.630 15.545 1.00 92.75 84 MET A C 1
ATOM 650 O O . MET A 1 84 ? -5.157 6.914 14.587 1.00 92.75 84 MET A O 1
ATOM 654 N N . ASP A 1 85 ? -6.677 7.616 16.097 1.00 95.50 85 ASP A N 1
ATOM 655 C CA . ASP A 1 85 ? -7.794 6.823 15.586 1.00 95.50 85 ASP A CA 1
ATOM 656 C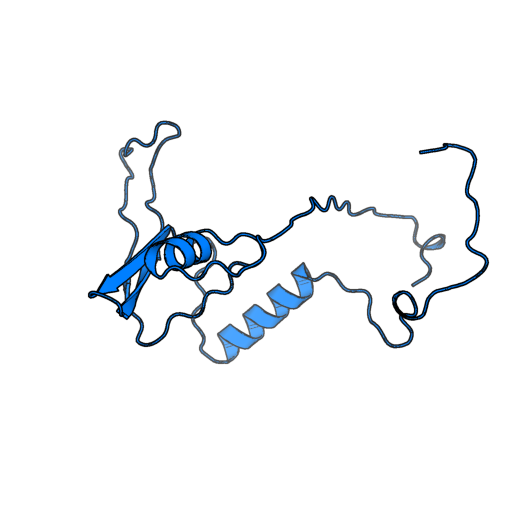 C . ASP A 1 85 ? -8.563 7.600 14.514 1.00 95.50 85 ASP A C 1
ATOM 658 O O . ASP A 1 85 ? -9.118 8.668 14.772 1.00 95.50 85 ASP A O 1
ATOM 662 N N . ILE A 1 86 ? -8.643 7.035 13.309 1.00 94.88 86 ILE A N 1
ATOM 663 C CA . ILE A 1 86 ? -9.512 7.529 12.241 1.00 94.88 86 ILE A CA 1
ATOM 664 C C . ILE A 1 86 ? -10.741 6.635 12.178 1.00 94.88 86 ILE A C 1
ATOM 666 O O . ILE A 1 86 ? -10.677 5.497 11.706 1.00 94.88 86 ILE A O 1
ATOM 670 N N . LEU A 1 87 ? -11.877 7.173 12.618 1.00 97.31 87 LEU A N 1
ATOM 671 C CA . LEU A 1 87 ? -13.168 6.504 12.514 1.00 97.31 87 LEU A CA 1
ATOM 672 C C . LEU A 1 87 ? -13.814 6.787 11.158 1.00 97.31 87 LEU A C 1
ATOM 674 O O . LEU A 1 87 ? -13.875 7.927 10.701 1.00 97.31 87 LEU A O 1
ATOM 678 N N . ALA A 1 88 ? -14.338 5.743 10.524 1.00 96.88 88 ALA A N 1
ATOM 679 C CA . ALA A 1 88 ? -14.972 5.834 9.219 1.00 96.88 88 ALA A CA 1
ATOM 680 C C . ALA A 1 88 ? -16.162 4.878 9.118 1.00 96.88 88 ALA A C 1
ATOM 682 O O . ALA A 1 88 ? -16.175 3.781 9.674 1.00 96.88 88 ALA A O 1
ATOM 683 N N . LYS A 1 89 ? -17.179 5.280 8.347 1.00 97.38 89 LYS A N 1
ATOM 684 C CA . LYS A 1 89 ? -18.328 4.407 8.051 1.00 97.38 89 LYS A CA 1
ATOM 685 C C . LYS A 1 89 ? -17.931 3.224 7.168 1.00 97.38 89 LYS A C 1
ATOM 687 O O . LYS A 1 89 ? -18.536 2.162 7.278 1.00 97.38 89 LYS A O 1
ATOM 692 N N . VAL A 1 90 ? -16.960 3.446 6.284 1.00 96.81 90 VAL A N 1
ATOM 693 C CA . VAL A 1 90 ? -16.395 2.465 5.360 1.00 96.81 90 VAL A CA 1
ATOM 694 C C . VAL A 1 90 ? -14.894 2.714 5.286 1.00 96.81 90 VAL A C 1
ATOM 696 O O . VAL A 1 90 ? -14.472 3.836 5.012 1.00 96.81 90 VAL A O 1
ATOM 699 N N . THR A 1 91 ? -14.111 1.660 5.489 1.00 96.81 91 THR A N 1
ATOM 700 C CA . THR A 1 91 ? -12.653 1.676 5.341 1.00 96.81 91 THR A CA 1
ATOM 701 C C . THR A 1 91 ? -12.282 0.819 4.137 1.00 96.81 91 THR A C 1
ATOM 703 O O . THR A 1 91 ? -12.619 -0.363 4.094 1.00 96.81 91 THR A O 1
ATOM 706 N N . VAL A 1 92 ? -11.592 1.404 3.156 1.00 96.50 92 VAL A N 1
ATOM 707 C CA . VAL A 1 92 ? -11.090 0.686 1.974 1.00 96.50 92 VAL A CA 1
ATOM 708 C C . VAL A 1 92 ? -9.592 0.454 2.138 1.00 96.50 92 VAL A C 1
ATOM 710 O O . VAL A 1 92 ? -8.836 1.406 2.313 1.00 96.50 92 VAL A O 1
ATOM 713 N N . LEU A 1 93 ? -9.152 -0.805 2.067 1.00 95.44 93 LEU A N 1
ATOM 714 C CA . LEU A 1 93 ? -7.735 -1.149 2.180 1.00 95.44 93 LEU A CA 1
ATOM 715 C C . LEU A 1 93 ? -7.057 -1.163 0.808 1.00 95.44 93 LEU A C 1
ATOM 717 O O . LEU A 1 93 ? -7.318 -2.031 -0.022 1.00 95.44 93 LEU A O 1
ATOM 721 N N . GLY A 1 94 ? -6.159 -0.199 0.597 1.00 95.00 94 GLY A N 1
ATOM 722 C CA . GLY A 1 94 ? -5.341 -0.044 -0.611 1.00 95.00 94 GLY A CA 1
ATOM 723 C C . GLY A 1 94 ? -3.849 -0.317 -0.392 1.00 95.00 94 GLY A C 1
ATOM 724 O O . GLY A 1 94 ? -3.025 0.287 -1.068 1.00 95.00 94 GLY A O 1
ATOM 725 N N . GLU A 1 95 ? -3.483 -1.183 0.561 1.00 94.81 95 GLU A N 1
ATOM 726 C CA . GLU A 1 95 ? -2.084 -1.404 0.992 1.00 94.81 95 GLU A CA 1
ATOM 727 C C . GLU A 1 95 ? -1.192 -2.089 -0.061 1.00 94.81 95 GLU A C 1
ATOM 729 O O . GLU A 1 95 ? 0.034 -2.052 0.032 1.00 94.81 95 GLU A O 1
ATOM 734 N N . GLY A 1 96 ? -1.795 -2.723 -1.068 1.00 94.31 96 GLY A N 1
ATOM 735 C CA . GLY A 1 96 ? -1.078 -3.497 -2.077 1.00 94.31 96 GLY A CA 1
ATOM 736 C C . GLY A 1 96 ? -0.739 -4.918 -1.619 1.00 94.31 96 GLY A C 1
ATOM 737 O O . GLY A 1 96 ? -1.478 -5.552 -0.865 1.00 94.31 96 GLY A O 1
ATOM 738 N N . VAL A 1 97 ? 0.357 -5.463 -2.152 1.00 94.50 97 VAL A N 1
ATOM 739 C CA . VAL A 1 97 ? 0.744 -6.865 -1.939 1.00 94.50 97 VAL A CA 1
ATOM 740 C C . VAL A 1 97 ? 1.150 -7.082 -0.482 1.00 94.50 97 VAL A C 1
ATOM 742 O O . VAL A 1 97 ? 2.051 -6.411 0.012 1.00 94.50 97 VAL A O 1
ATOM 745 N N . ARG A 1 98 ? 0.533 -8.076 0.174 1.00 92.75 98 ARG A N 1
ATOM 746 C CA . ARG A 1 98 ? 0.850 -8.493 1.552 1.00 92.75 98 ARG A CA 1
ATOM 747 C C . ARG A 1 98 ? 0.656 -7.369 2.591 1.00 92.75 98 ARG A C 1
ATOM 749 O O . ARG A 1 98 ? 1.486 -7.202 3.482 1.00 92.75 98 ARG A O 1
ATOM 756 N N . GLY A 1 99 ? -0.445 -6.622 2.463 1.00 94.56 99 GLY A N 1
ATOM 757 C CA . GLY A 1 99 ? -0.832 -5.535 3.370 1.00 94.56 99 GLY A CA 1
ATOM 758 C C . GLY A 1 99 ? -0.920 -5.953 4.843 1.00 94.56 99 GLY A C 1
ATOM 759 O O . GLY A 1 99 ? -1.336 -7.071 5.161 1.00 94.56 99 GLY A O 1
ATOM 760 N N . ASN A 1 100 ? -0.512 -5.053 5.740 1.00 94.06 100 ASN A N 1
ATOM 761 C CA . ASN A 1 100 ? -0.442 -5.311 7.177 1.00 94.06 100 ASN A CA 1
ATOM 762 C C . ASN A 1 100 ? -1.843 -5.379 7.797 1.00 94.06 100 ASN A C 1
ATOM 764 O O . ASN A 1 100 ? -2.170 -6.337 8.498 1.00 94.06 100 ASN A O 1
ATOM 768 N N . LEU A 1 101 ? -2.693 -4.401 7.489 1.00 96.12 101 LEU A N 1
ATOM 769 C CA . LEU A 1 101 ? -4.070 -4.345 7.973 1.00 96.12 101 LEU A CA 1
ATOM 770 C C . LEU A 1 101 ? -4.938 -5.424 7.321 1.00 96.12 101 LEU A C 1
ATOM 772 O O . LEU A 1 101 ? -5.748 -6.066 7.990 1.00 96.12 101 LEU A O 1
ATOM 776 N N . ALA A 1 102 ? -4.730 -5.677 6.027 1.00 95.94 102 ALA A N 1
ATOM 777 C CA . ALA A 1 102 ? -5.417 -6.743 5.308 1.00 95.94 102 ALA A CA 1
ATOM 778 C C . ALA A 1 102 ? -5.163 -8.108 5.962 1.00 95.94 102 ALA A C 1
ATOM 780 O O . ALA A 1 102 ? -6.099 -8.881 6.153 1.00 95.94 102 ALA A O 1
ATOM 781 N N . LYS A 1 103 ? -3.923 -8.383 6.388 1.00 94.81 103 LYS A N 1
ATOM 782 C CA . LYS A 1 103 ? -3.582 -9.615 7.109 1.00 94.81 103 LYS A CA 1
ATOM 783 C C . LYS A 1 103 ? -4.344 -9.748 8.433 1.00 94.81 103 LYS A C 1
ATOM 785 O O . LYS A 1 103 ? -4.803 -10.844 8.746 1.00 94.81 103 LYS A O 1
ATOM 790 N N . GLN A 1 104 ? -4.508 -8.657 9.187 1.00 95.25 104 GLN A N 1
ATOM 791 C CA . GLN A 1 104 ? -5.295 -8.661 10.429 1.00 95.25 104 GLN A CA 1
ATOM 792 C C . GLN A 1 104 ? -6.764 -9.012 10.155 1.00 95.25 104 GLN A C 1
ATOM 794 O O . GLN A 1 104 ? -7.340 -9.840 10.857 1.00 95.25 104 GLN A O 1
ATOM 799 N N . LEU A 1 105 ? -7.361 -8.430 9.107 1.00 95.50 105 LEU A N 1
ATOM 800 C CA . LEU A 1 105 ? -8.741 -8.730 8.713 1.00 95.50 105 LEU A CA 1
ATOM 801 C C . LEU A 1 105 ? -8.919 -10.173 8.247 1.00 95.50 105 LEU A C 1
ATOM 803 O O . LEU A 1 105 ? -9.884 -10.814 8.655 1.00 95.50 105 LEU A O 1
ATOM 807 N N . ILE A 1 106 ? -7.996 -10.684 7.427 1.00 95.00 106 ILE A N 1
ATOM 808 C CA . ILE A 1 106 ? -8.036 -12.069 6.944 1.00 95.00 106 ILE A CA 1
ATOM 809 C C . ILE A 1 106 ? -8.064 -13.040 8.122 1.00 95.00 106 ILE A C 1
ATOM 811 O O . ILE A 1 106 ? -8.899 -13.936 8.148 1.00 95.00 106 ILE A O 1
ATOM 815 N N . GLN A 1 107 ? -7.212 -12.818 9.125 1.00 93.81 107 GLN A N 1
ATOM 816 C CA . GLN A 1 107 ? -7.175 -13.646 10.331 1.00 93.81 107 GLN A CA 1
ATOM 817 C C . GLN A 1 107 ? -8.431 -13.486 11.192 1.00 93.81 107 GLN A C 1
ATOM 819 O O . GLN A 1 107 ? -8.971 -14.472 11.684 1.00 93.81 107 GLN A O 1
ATOM 824 N N . LYS A 1 108 ? -8.900 -12.250 11.386 1.00 94.31 108 LYS A N 1
ATOM 825 C CA . LYS A 1 108 ? -10.045 -11.955 12.255 1.00 94.31 108 LYS A CA 1
ATOM 826 C C . LYS A 1 108 ? -11.363 -12.514 11.718 1.00 94.31 108 LYS A C 1
ATOM 828 O O . LYS A 1 108 ? -12.204 -12.935 12.505 1.00 94.31 108 LYS A O 1
ATOM 833 N N . PHE A 1 109 ? -11.549 -12.462 10.404 1.00 95.12 109 PHE A N 1
ATOM 834 C CA . PHE A 1 109 ? -12.806 -12.803 9.739 1.00 95.12 109 PHE A CA 1
ATOM 835 C C . PHE A 1 109 ? -12.741 -14.104 8.935 1.00 95.12 109 PHE A C 1
ATOM 837 O O . PHE A 1 109 ? -13.688 -14.394 8.211 1.00 95.12 109 PHE A O 1
ATOM 844 N N . ASP A 1 110 ? -11.647 -14.862 9.056 1.00 94.75 110 ASP A N 1
ATOM 845 C CA . ASP A 1 110 ? -11.415 -16.114 8.327 1.00 94.75 110 ASP A CA 1
ATOM 846 C C . ASP A 1 110 ? -11.607 -15.955 6.806 1.00 94.75 110 ASP A C 1
ATOM 848 O O . ASP A 1 110 ? -12.368 -16.665 6.156 1.00 94.75 110 ASP A O 1
ATOM 852 N N . LEU A 1 111 ? -10.942 -14.942 6.234 1.00 94.25 111 LEU A N 1
ATOM 853 C CA . LEU A 1 111 ? -11.058 -14.590 4.808 1.00 94.25 111 LEU A CA 1
ATOM 854 C C . LEU A 1 111 ? -9.975 -15.247 3.943 1.00 94.25 111 LEU A C 1
ATOM 856 O O . LEU A 1 111 ? -9.721 -14.800 2.821 1.00 94.25 111 LEU A O 1
ATOM 860 N N . GLU A 1 112 ? -9.286 -16.259 4.467 1.00 91.88 112 GLU A N 1
ATOM 861 C CA . GLU A 1 112 ? -8.304 -17.010 3.691 1.00 91.88 112 GLU A CA 1
ATOM 862 C C . GLU A 1 112 ? -9.051 -17.854 2.648 1.00 91.88 112 GLU A C 1
ATOM 864 O O . GLU A 1 112 ? -10.012 -18.560 2.951 1.00 91.88 112 GLU A O 1
ATOM 869 N N . GLY A 1 113 ? -8.636 -17.760 1.386 1.00 90.62 113 GLY A N 1
ATOM 870 C CA . GLY A 1 113 ? -9.206 -18.595 0.333 1.00 90.62 113 GLY A CA 1
ATOM 871 C C . GLY A 1 113 ? -8.694 -20.035 0.407 1.00 90.62 113 GLY A C 1
ATOM 872 O O . GLY A 1 113 ? -7.698 -20.328 1.059 1.00 90.62 113 GLY A O 1
ATOM 873 N N . GLU A 1 114 ? -9.302 -20.936 -0.371 1.00 94.94 114 GLU A N 1
ATOM 874 C CA . GLU A 1 114 ? -8.841 -22.334 -0.492 1.00 94.94 114 GLU A CA 1
ATOM 875 C C . GLU A 1 114 ? -7.367 -22.463 -0.909 1.00 94.94 114 GLU A C 1
ATOM 877 O O . GLU A 1 114 ? -6.716 -23.474 -0.643 1.00 94.94 114 GLU A O 1
ATOM 882 N N . ARG A 1 115 ? -6.849 -21.459 -1.627 1.00 95.12 115 ARG A N 1
ATOM 883 C CA . ARG A 1 115 ? -5.470 -21.421 -2.106 1.00 95.12 115 ARG A CA 1
ATOM 884 C C . ARG A 1 115 ? -4.727 -20.267 -1.441 1.00 95.12 115 ARG A C 1
ATOM 886 O O . ARG A 1 115 ? -5.172 -19.127 -1.590 1.00 95.12 115 ARG A O 1
ATOM 893 N N . PRO A 1 116 ? -3.574 -20.536 -0.804 1.00 90.88 116 PRO A N 1
ATOM 894 C CA . PRO A 1 116 ? -2.781 -19.489 -0.185 1.00 90.88 116 PRO A CA 1
ATOM 895 C C . PRO A 1 116 ? -2.238 -18.531 -1.244 1.00 90.88 116 PRO A C 1
ATOM 897 O O . PRO A 1 116 ? -1.971 -18.909 -2.391 1.00 90.88 116 PRO A O 1
ATOM 900 N N . GLN A 1 117 ? -2.025 -17.281 -0.843 1.00 93.31 117 GLN A N 1
ATOM 901 C CA . GLN A 1 117 ? -1.364 -16.301 -1.698 1.00 93.31 117 GLN A CA 1
ATOM 902 C C . GLN A 1 117 ? 0.097 -16.697 -1.966 1.00 93.31 117 GLN A C 1
ATOM 904 O O . GLN A 1 117 ? 0.832 -17.091 -1.059 1.00 93.31 117 GLN A O 1
ATOM 909 N N . VAL A 1 118 ? 0.529 -16.553 -3.222 1.00 94.69 118 VAL A N 1
ATOM 910 C CA . VAL A 1 118 ? 1.910 -16.798 -3.660 1.00 94.69 118 VAL A CA 1
ATOM 911 C C . VAL A 1 118 ? 2.547 -15.471 -4.051 1.00 94.69 118 VAL A C 1
ATOM 913 O O . VAL A 1 118 ? 1.922 -14.645 -4.716 1.00 94.69 118 VAL A O 1
ATOM 916 N N . PHE A 1 119 ? 3.796 -15.270 -3.634 1.00 94.88 119 PHE A N 1
ATOM 917 C CA . PHE A 1 119 ? 4.512 -14.010 -3.800 1.00 94.88 119 PHE A CA 1
ATOM 918 C C . PHE A 1 119 ? 5.862 -14.223 -4.470 1.00 94.88 119 PHE A C 1
ATOM 920 O O . PHE A 1 119 ? 6.501 -15.260 -4.297 1.00 94.88 119 PHE A O 1
ATOM 927 N N . GLU A 1 120 ? 6.324 -13.186 -5.160 1.00 96.19 120 GLU A N 1
ATOM 928 C CA . GLU A 1 120 ? 7.663 -13.107 -5.730 1.00 96.19 120 GLU A CA 1
ATOM 929 C C . GLU A 1 120 ? 8.285 -11.748 -5.410 1.00 96.19 120 GLU A C 1
ATOM 931 O O . GLU A 1 120 ? 7.594 -10.731 -5.302 1.00 96.19 120 GLU A O 1
ATOM 936 N N . THR A 1 121 ? 9.608 -11.726 -5.269 1.00 96.62 121 THR A N 1
ATOM 937 C CA . THR A 1 121 ? 10.354 -10.490 -5.032 1.00 96.62 121 THR A CA 1
ATOM 938 C C . THR A 1 121 ? 10.761 -9.870 -6.361 1.00 96.62 121 THR A C 1
ATOM 940 O O . THR A 1 121 ? 11.582 -10.423 -7.092 1.00 96.62 121 THR A O 1
ATOM 943 N N . GLY A 1 122 ? 10.228 -8.684 -6.652 1.00 95.06 122 GLY A N 1
ATOM 944 C CA . GLY A 1 122 ? 10.677 -7.857 -7.768 1.00 95.06 122 GLY A CA 1
ATOM 945 C C . GLY A 1 122 ? 11.816 -6.929 -7.352 1.00 95.06 122 GLY A C 1
ATOM 946 O O . GLY A 1 122 ? 11.669 -6.153 -6.411 1.00 95.06 122 GLY A O 1
ATOM 947 N N . VAL A 1 123 ? 12.933 -6.963 -8.080 1.00 96.44 123 VAL A N 1
ATOM 948 C CA . VAL A 1 123 ? 14.039 -6.004 -7.923 1.00 96.44 123 VAL A CA 1
ATOM 949 C C . VAL A 1 123 ? 14.079 -5.105 -9.154 1.00 96.44 123 VAL A C 1
ATOM 951 O O . VAL A 1 123 ? 14.041 -5.588 -10.285 1.00 96.44 123 VAL A O 1
ATOM 954 N N . LYS A 1 124 ? 14.132 -3.788 -8.940 1.00 94.81 124 LYS A N 1
ATOM 955 C CA . LYS A 1 124 ? 14.142 -2.779 -10.003 1.00 94.81 124 LYS A CA 1
ATOM 956 C C . LYS A 1 124 ? 15.281 -1.797 -9.780 1.00 94.81 1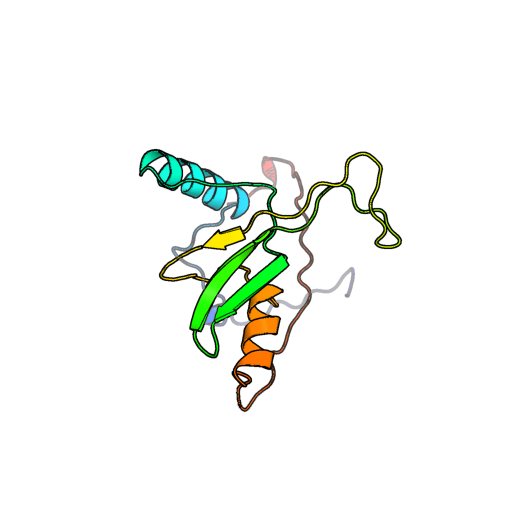24 LYS A C 1
ATOM 958 O O . LYS A 1 124 ? 15.415 -1.239 -8.697 1.00 94.81 124 LYS A O 1
ATOM 963 N N . GLU A 1 125 ? 15.993 -1.492 -10.855 1.00 95.38 125 GLU A N 1
ATOM 964 C CA . GLU A 1 125 ? 16.972 -0.410 -10.911 1.00 95.38 125 GLU A CA 1
ATOM 965 C C . GLU A 1 125 ? 16.578 0.616 -11.976 1.00 95.38 125 GLU A C 1
ATOM 967 O O . GLU A 1 125 ? 15.876 0.305 -12.942 1.00 95.38 125 GLU A O 1
ATOM 972 N N . ILE A 1 126 ? 17.028 1.858 -11.799 1.00 92.19 126 ILE A N 1
ATOM 973 C CA . ILE A 1 126 ? 16.858 2.930 -12.781 1.00 92.19 126 ILE A CA 1
ATOM 974 C C . ILE A 1 126 ? 18.243 3.339 -13.260 1.00 92.19 126 ILE A C 1
ATOM 976 O O . ILE A 1 126 ? 19.081 3.765 -12.471 1.00 92.19 126 ILE A O 1
ATOM 980 N N . TRP A 1 127 ? 18.456 3.237 -14.567 1.00 92.69 127 TRP A N 1
ATOM 981 C CA . TRP A 1 127 ? 19.723 3.557 -15.208 1.00 92.69 127 TRP A CA 1
ATOM 982 C C . TRP A 1 127 ? 19.580 4.816 -16.053 1.00 92.69 127 TRP A C 1
ATOM 984 O O . TRP A 1 127 ? 18.609 4.973 -16.795 1.00 92.69 127 TRP A O 1
ATOM 994 N N . ARG A 1 128 ? 20.572 5.707 -15.977 1.00 91.88 128 ARG A N 1
ATOM 995 C CA . ARG A 1 128 ? 20.715 6.805 -16.935 1.00 91.88 128 ARG A CA 1
ATOM 996 C C . ARG A 1 128 ? 21.657 6.357 -18.044 1.00 91.88 128 ARG A C 1
ATOM 998 O O . ARG A 1 128 ? 22.802 6.005 -17.777 1.00 91.88 128 ARG A O 1
ATOM 1005 N N . ILE A 1 129 ? 21.173 6.383 -19.279 1.00 92.12 129 ILE A N 1
ATOM 1006 C CA . ILE A 1 129 ? 21.955 6.026 -20.466 1.00 92.12 129 ILE A CA 1
ATOM 1007 C C . ILE A 1 129 ? 22.198 7.252 -21.342 1.00 92.12 129 ILE A C 1
ATOM 1009 O O . ILE A 1 129 ? 21.525 8.274 -21.206 1.00 92.12 129 ILE A O 1
ATOM 1013 N N . LYS A 1 130 ? 23.172 7.140 -22.248 1.00 94.94 130 LYS A N 1
ATOM 1014 C CA . LYS A 1 130 ? 23.405 8.153 -23.279 1.00 94.94 1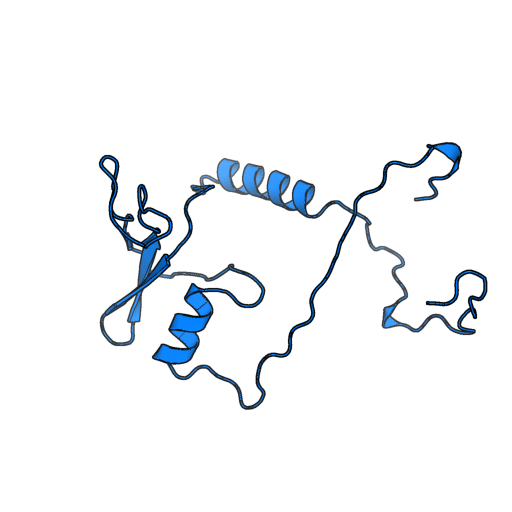30 LYS A CA 1
ATOM 1015 C C . LYS A 1 130 ? 22.150 8.316 -24.153 1.00 94.94 130 LYS A C 1
ATOM 1017 O O . LYS A 1 130 ? 21.587 7.285 -24.534 1.00 94.94 130 LYS A O 1
ATOM 1022 N N . PRO A 1 131 ? 21.741 9.547 -24.514 1.00 91.56 131 PRO A N 1
ATOM 1023 C CA . PRO A 1 131 ? 20.551 9.778 -25.333 1.00 91.56 131 PRO A CA 1
ATOM 1024 C C . PRO A 1 131 ? 20.572 9.012 -26.657 1.00 91.56 131 PRO A C 1
ATOM 1026 O O . PRO A 1 131 ? 19.553 8.454 -27.045 1.00 91.56 131 PRO A O 1
ATOM 1029 N N . GLU A 1 132 ? 21.742 8.889 -27.300 1.00 94.62 132 GLU A N 1
ATOM 1030 C CA . GLU A 1 132 ? 21.866 8.178 -28.585 1.00 94.62 132 GLU A CA 1
ATOM 1031 C C . GLU A 1 132 ? 21.519 6.679 -28.491 1.00 94.62 132 GLU A C 1
ATOM 1033 O O . GLU A 1 132 ? 21.254 6.033 -29.502 1.00 94.62 132 GLU A O 1
ATOM 1038 N N . LYS A 1 133 ? 21.544 6.106 -27.280 1.00 89.25 133 LYS A N 1
ATOM 1039 C CA . LYS A 1 133 ? 21.238 4.693 -27.015 1.00 89.25 133 LYS A CA 1
ATOM 1040 C C . LYS A 1 133 ? 19.793 4.461 -26.570 1.00 89.25 133 LYS A C 1
ATOM 1042 O O . LYS A 1 133 ? 19.425 3.317 -26.311 1.00 89.25 133 LYS A O 1
ATOM 1047 N N . HIS A 1 134 ? 18.994 5.516 -26.438 1.00 84.50 134 HIS A N 1
ATOM 1048 C CA . HIS A 1 134 ? 17.606 5.417 -26.016 1.00 84.50 134 HIS A CA 1
ATOM 1049 C C . HIS A 1 134 ? 16.684 5.319 -27.237 1.00 84.50 134 HIS A C 1
ATOM 1051 O O . HIS A 1 134 ? 16.566 6.268 -28.008 1.00 84.50 134 HIS A O 1
ATOM 1057 N N . GLN A 1 135 ? 16.027 4.170 -27.397 1.00 73.81 135 GLN A N 1
ATOM 1058 C CA . GLN A 1 135 ? 14.921 3.982 -28.338 1.00 73.81 135 GLN A CA 1
ATOM 1059 C C . GLN A 1 135 ? 13.641 3.771 -27.512 1.00 73.81 135 GLN A C 1
ATOM 1061 O O . GLN A 1 135 ? 13.585 2.769 -26.793 1.00 73.81 135 GLN A O 1
ATOM 1066 N N . PRO A 1 136 ? 12.688 4.722 -27.539 1.00 64.31 136 PRO A N 1
ATOM 1067 C CA . PRO A 1 136 ? 11.425 4.618 -26.809 1.00 64.31 136 PRO A CA 1
ATOM 1068 C C . PRO A 1 136 ? 10.523 3.485 -27.311 1.00 64.31 136 PRO A C 1
ATOM 1070 O O . PRO A 1 136 ? 10.526 3.216 -28.535 1.00 64.31 136 PRO A O 1
#

Secondary structure (DSSP, 8-state):
--SS-----S---GGG--TTPPP--HHHHHHHHHHHHHHTT----TT--EEEEEEETTEEEEEEEPPEEE-TTS-EEEEEEPPPEEE-SS------TT-HHHHHHHHHHT---SS---------------GGG---

pLDDT: mean 92.49, std 5.83, range [55.41, 98.25]

Sequence (136 aa):
FTRNRAVKSPMNLPNFRKRGYHVVSLNNVVKWLAERCEAAGIEIYPGFAGAEILTEGNRVIGVRMGDMGIDKDGQPKSNFEPGMDILAKVTVLGEGVRGNLAKQLIQKFDLEGERPQVFETGVKEIWRIKPEKHQP

InterPro domains:
  IPR036188 FAD/NAD(P)-binding domain superfamily [G3DSA:3.50.50.60] (3-125)
  IPR036188 FAD/NAD(P)-binding domain superfamily [SSF51905] (17-119)
  IPR040156 Electron transfer flavoprotein-ubiquinone oxidoreductase [PTHR10617] (2-136)

Radius of gyration: 22.14 Å; chains: 1; bounding box: 46×42×58 Å

Organism: NCBI:txid412755

Foldseek 3Di:
DDPPDDDDDPDDDPVNDQVPHDDDDVVVVVVVVVVVCVVVVHDDDPPWDFQEFDDDVLDTFWTWTCWPQADPVRDHDPPTDGTDTDTDPDDDDPQPDPRNHVVVNCVVVVVADPDHDDDDDDDDDDDDDDPVPDDD

=== Feature glossary ===
The record interleaves many kinds of information about one protein. Here is each kind framed as the question it answers.

Q: What does the local fold look like, residue by residue?
A: A 3Di character summarizes, for each residue, the relative orientation of the Cα frame of its nearest spatial neighbor. Because it encodes fold topology rather than chemistry, 3Di alignments detect remote structural similarity that sequence alignment misses.

Q: Which residues are in helices, strands, or loops?
A: Secondary structure is the local, repeating backbone conformation. DSSP classifies it into eight states by reading the hydrogen-bond network: three helix types (H, G, I), two β types (E, B), two non-regular types (T, S), and unstructured coil (-).

Q: How big and how compact is the whole molecule?
A: Three whole-structure scalars: the radius of gyration (RMS distance of Cα from centroid, in Å), the count of Cα–Cα contacts (pairs closer than 8 Å and separated by more than four residues in sequence — i.e. tertiary, not local, contacts), and the bounding-box dimensions. Together they distinguish compact globular folds from extended fibres or disordered chains.

Q: How confident is the AlphaFold model at each residue?
A: For AlphaFold models, the B-factor field carries pLDDT — the model's own estimate of local accuracy on a 0–100 scale. Regions with pLDDT<50 should be treated as essentially unmodeled; they often correspond to intrinsically disordered segments.

Q: What family and function is it annotated with?
A: Functional annotations link the protein to curated databases. InterPro entries identify conserved domains and families by matching the sequence against member-database signatures (Pfam, PROSITE, CDD, …). Gene Ontology (GO) terms describe molecular function, biological process, and cellular component in a controlled vocabulary. CATH places the structure in a hierarchical fold classification (Class/Architecture/Topology/Homologous-superfamily). The organism is the source species.

Q: What known structures does this most resemble?
A: Nearest PDB neighbors are the top structural matches found by Foldseek when searching this structure against the entire Protein Data Bank. Each hit reports a TM-score (0 to 1; >0.5 almost always implies the same fold) and an E-value. These are *structural* homologs — they may share no detectable sequence similarity.

Q: Which residues are buried vs exposed?
A: Solvent-accessible surface area (SASA) is the area in Å² traced out by the centre of a 1.4 Å probe sphere (a water molecule) rolled over the protein's van der Waals surface (Shrake–Rupley / Lee–Richards construction). Buried residues have near-zero SASA; fully exposed residues can exceed 200 Å². The total SASA scales roughly with the number of surface residues.

Q: What are the backbone torsion angles?
A: φ (phi) and ψ (psi) are the two rotatable backbone dihedrals per residue: φ is the C(i-1)–N–Cα–C torsion, ψ is the N–Cα–C–N(i+1) torsion, both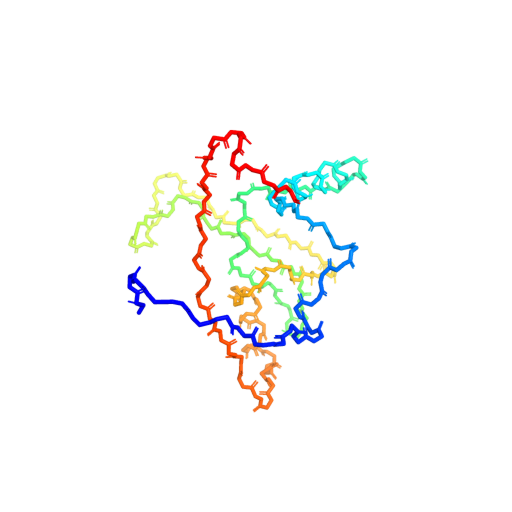 in degrees on (−180°, 180°]. α-helical residues cluster near (−60°, −45°); β-strand residues near (−120°, +130°). A Ramachandran plot is simply a scatter of (φ, ψ) for every residue.

Q: Are the domains correctly placed relative to each other?
A: Predicted aligned error is AlphaFold's pairwise confidence. Unlike pLDDT (per-residue), PAE is per-residue-pair and captures whether two parts of the structure are correctly placed relative to each other. Units are ångströms of expected positional error.

Q: What if only a Cα trace is available?
A: P-SEA three-state annotation labels each residue as helix, strand, or coil based purely on the geometry of the Cα trace. It serves as a fallback when the full backbone (and thus DSSP) is unavailable.

Q: What is the amino-acid chain?
A: This is the polypeptide sequence — one letter per residue, N-terminus first. Length ranges from a few dozen residues for small domains to over a thousand for large multi-domain proteins.

Q: What do the rendered images show?
A: The six renders are orthographic views along the three Cartesian axes in both directions. Representation (cartoon, sticks, or surface) and color scheme (sequence-rainbow or by-chain) vary across proteins so the training set covers all the common visualization conventions.

Q: What do the diagnostic plots show?
A: Plot images: a contact map (which residues are close in 3D, as an N×N binary image), a Ramachandran scatter (backbone torsion angles, revealing secondary-structure composition at a glance), and — for AlphaFold structures — a PAE heatmap (pairwise prediction confidence).

Q: How mobile is each atom in the crystal?
A: B-factor (Debye–Waller factor) reflects atomic displacement in the crystal lattice. It is an experimental observable (units Å²), not a prediction; low values mean the atom is pinned down, high values mean it moves or is heterogeneous across the crystal.

Q: Where is each backbone atom in 3D?
A: The mmCIF table is the protein's shape written out atom by atom. For each backbone N, Cα, C, and carbonyl O, it records an (x, y, z) coordinate triple in Å plus the residue type, chain letter, and residue number.